Protein AF-A0AA51CCR1-F1 (afdb_monomer_lite)

Structure (mmCIF, N/CA/C/O backbone):
data_AF-A0AA51CCR1-F1
#
_entry.id   AF-A0AA51CCR1-F1
#
loop_
_atom_site.group_PDB
_atom_site.id
_atom_site.type_symbol
_atom_site.label_atom_id
_atom_site.label_alt_id
_atom_site.label_comp_id
_atom_site.label_asym_id
_atom_site.label_entity_id
_atom_site.label_seq_id
_atom_site.pdbx_PDB_ins_code
_atom_site.Cartn_x
_atom_site.Cartn_y
_atom_site.Cartn_z
_atom_site.occupancy
_atom_site.B_iso_or_equiv
_atom_site.auth_seq_id
_atom_site.auth_comp_id
_atom_site.auth_asym_id
_atom_site.auth_atom_id
_atom_site.pdbx_PDB_model_num
ATOM 1 N N . MET A 1 1 ? -11.559 9.169 5.579 1.00 93.38 1 MET A N 1
ATOM 2 C CA . MET A 1 1 ? -12.569 8.093 5.405 1.00 93.38 1 MET A CA 1
ATOM 3 C C . MET A 1 1 ? -11.972 6.712 5.719 1.00 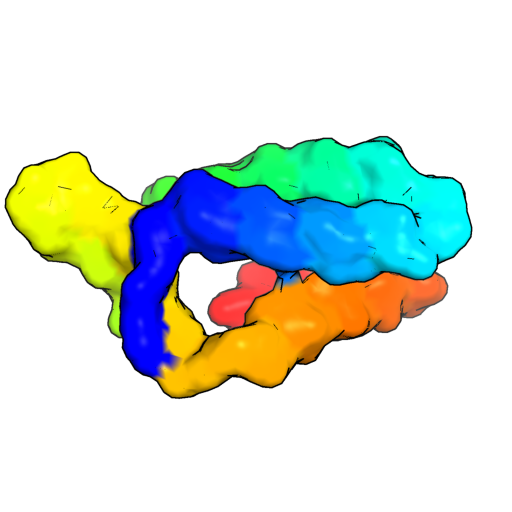93.38 1 MET A C 1
ATOM 5 O O . MET A 1 1 ? -10.902 6.649 6.312 1.00 93.38 1 MET A O 1
ATOM 9 N N . LYS A 1 2 ? -12.674 5.604 5.439 1.00 95.25 2 LYS A N 1
ATOM 10 C CA . LYS A 1 2 ? -12.119 4.242 5.546 1.00 95.25 2 LYS A CA 1
ATOM 11 C C . LYS A 1 2 ? -12.635 3.380 4.401 1.00 95.25 2 LYS A C 1
ATOM 13 O O . LYS A 1 2 ? -13.813 3.488 4.065 1.00 95.25 2 LYS A O 1
ATOM 18 N N . LEU A 1 3 ? -11.771 2.533 3.866 1.00 97.44 3 LEU A N 1
ATOM 19 C CA . LEU A 1 3 ? -12.093 1.552 2.835 1.00 97.44 3 LEU A CA 1
ATOM 20 C C . LEU A 1 3 ? -11.873 0.152 3.392 1.00 97.44 3 LEU A C 1
ATOM 22 O O . LEU A 1 3 ? -11.045 -0.041 4.286 1.00 97.44 3 LEU A O 1
ATOM 26 N N . THR A 1 4 ? -12.612 -0.837 2.898 1.00 97.50 4 THR A N 1
ATOM 27 C CA . THR A 1 4 ? -12.192 -2.227 3.103 1.00 97.50 4 THR A CA 1
ATOM 28 C C . THR A 1 4 ? -10.837 -2.456 2.435 1.00 97.50 4 THR A C 1
ATOM 30 O O . THR A 1 4 ? -10.450 -1.730 1.520 1.00 97.50 4 THR A O 1
ATOM 33 N N . ILE A 1 5 ? -10.103 -3.470 2.896 1.00 97.75 5 ILE A N 1
ATOM 34 C CA . ILE A 1 5 ? -8.804 -3.809 2.298 1.00 97.75 5 ILE A CA 1
ATOM 35 C C . ILE A 1 5 ? -8.943 -4.103 0.801 1.00 97.75 5 ILE A C 1
ATOM 37 O O . ILE A 1 5 ? -8.116 -3.640 0.028 1.00 97.75 5 ILE A O 1
ATOM 41 N N . ASP A 1 6 ? -10.002 -4.803 0.387 1.00 97.94 6 ASP A N 1
ATOM 42 C CA . ASP A 1 6 ? -10.226 -5.103 -1.029 1.00 97.94 6 ASP A CA 1
ATOM 43 C C . ASP A 1 6 ? -10.595 -3.848 -1.841 1.00 97.94 6 ASP A C 1
ATOM 45 O O . ASP A 1 6 ? -10.075 -3.681 -2.935 1.00 97.94 6 ASP A O 1
ATOM 49 N N . GLU A 1 7 ? -11.411 -2.928 -1.307 1.00 98.00 7 GLU A N 1
ATOM 50 C CA . GLU A 1 7 ? -11.706 -1.650 -1.986 1.00 98.00 7 GLU A CA 1
ATOM 51 C C . GLU A 1 7 ? -10.448 -0.797 -2.181 1.00 98.00 7 GLU A C 1
ATOM 53 O O . GLU A 1 7 ? -10.233 -0.261 -3.262 1.00 98.00 7 GLU A O 1
ATOM 58 N N . LEU A 1 8 ? -9.602 -0.680 -1.152 1.00 98.19 8 LEU A N 1
ATOM 59 C CA . LEU A 1 8 ? -8.348 0.062 -1.277 1.00 98.19 8 LEU A CA 1
ATOM 60 C C . LEU A 1 8 ? -7.416 -0.594 -2.301 1.00 98.19 8 LEU A C 1
ATOM 62 O O . LEU A 1 8 ? -6.792 0.109 -3.089 1.00 98.19 8 LEU A O 1
ATOM 66 N N . ILE A 1 9 ? -7.332 -1.927 -2.291 1.00 98.50 9 ILE A N 1
ATOM 67 C CA . ILE A 1 9 ? -6.512 -2.675 -3.243 1.00 98.50 9 ILE A CA 1
ATOM 68 C C . ILE A 1 9 ? -6.952 -2.393 -4.673 1.00 98.50 9 ILE A C 1
ATOM 70 O O . ILE A 1 9 ? -6.111 -2.038 -5.488 1.00 98.50 9 ILE A O 1
ATOM 74 N N . GLU A 1 10 ? -8.242 -2.529 -4.978 1.00 98.38 10 GLU A N 1
ATOM 75 C CA . GLU A 1 10 ? -8.735 -2.301 -6.338 1.00 98.38 10 GLU A CA 1
ATOM 76 C C . GLU A 1 10 ? -8.503 -0.852 -6.780 1.00 98.38 10 GLU A C 1
ATOM 78 O O . GLU A 1 10 ? -7.973 -0.640 -7.865 1.00 98.38 10 GLU A O 1
ATOM 83 N N . ASN A 1 11 ? -8.758 0.129 -5.909 1.00 98.19 11 ASN A N 1
ATOM 84 C CA . ASN A 1 11 ? -8.506 1.534 -6.228 1.00 98.19 11 ASN A CA 1
ATOM 85 C C . ASN A 1 11 ? -7.019 1.807 -6.523 1.00 98.19 11 ASN A C 1
ATOM 87 O O . ASN A 1 11 ? -6.698 2.450 -7.514 1.00 98.19 11 ASN A O 1
ATOM 91 N N . VAL A 1 12 ? -6.091 1.296 -5.704 1.00 98.38 12 VAL A N 1
ATOM 92 C CA . VAL A 1 12 ? -4.649 1.481 -5.956 1.00 98.38 12 VAL A CA 1
ATOM 93 C C . VAL A 1 12 ? -4.208 0.740 -7.220 1.00 98.38 12 VAL A C 1
ATOM 95 O O . VAL A 1 12 ? -3.359 1.236 -7.957 1.00 98.38 12 VAL A O 1
ATOM 98 N N . LYS A 1 13 ? -4.773 -0.439 -7.500 1.00 98.38 13 LYS A N 1
ATOM 99 C CA . LYS A 1 13 ? -4.478 -1.186 -8.729 1.00 98.38 13 LYS A CA 1
ATOM 100 C C . LYS A 1 13 ? -4.934 -0.426 -9.968 1.00 98.38 13 LYS A C 1
ATOM 102 O O . LYS A 1 13 ? -4.173 -0.387 -10.928 1.00 98.38 13 LYS A O 1
ATOM 107 N N . ASP A 1 14 ? -6.118 0.180 -9.943 1.00 97.88 14 ASP A N 1
ATOM 108 C CA . ASP A 1 14 ? -6.615 1.006 -11.047 1.00 97.88 14 ASP A CA 1
ATOM 109 C C . ASP A 1 14 ? -5.659 2.176 -11.336 1.00 97.88 14 ASP A C 1
ATOM 111 O O . ASP A 1 14 ? -5.332 2.428 -12.498 1.00 97.88 14 ASP A O 1
ATOM 115 N N . GLU A 1 15 ? -5.112 2.813 -10.295 1.00 98.00 15 GLU A N 1
ATOM 116 C CA . GLU A 1 15 ? -4.102 3.867 -10.452 1.00 98.00 15 GLU A CA 1
ATOM 117 C C . GLU A 1 15 ? -2.755 3.335 -10.965 1.00 98.00 15 GLU A C 1
ATOM 119 O O . GLU A 1 15 ? -2.178 3.891 -11.899 1.00 98.00 15 GLU A O 1
ATOM 124 N N . LEU A 1 16 ? -2.250 2.223 -10.419 1.00 97.94 16 LEU A N 1
ATOM 125 C CA . LEU A 1 16 ? -0.989 1.619 -10.873 1.00 97.94 16 LEU A CA 1
ATOM 126 C C . LEU A 1 16 ? -1.066 1.147 -12.333 1.00 97.94 16 LEU A C 1
ATOM 128 O O . LEU A 1 16 ? -0.088 1.263 -13.070 1.00 97.94 16 LEU A O 1
ATOM 132 N N . LEU A 1 17 ? -2.223 0.651 -12.773 1.00 97.25 17 LEU A N 1
ATOM 133 C CA . LEU A 1 17 ? -2.457 0.219 -14.153 1.00 97.25 17 LEU A CA 1
ATOM 134 C C . LEU A 1 17 ? -2.584 1.385 -15.146 1.00 97.25 17 LEU A C 1
ATOM 136 O O . LEU A 1 17 ? -2.576 1.144 -16.354 1.00 97.25 17 LEU A O 1
ATOM 140 N N . CYS A 1 18 ? -2.659 2.635 -14.675 1.00 95.75 18 CYS A N 1
ATOM 141 C CA . CYS A 1 18 ? -2.559 3.811 -15.541 1.00 95.75 18 CYS A CA 1
ATOM 142 C C . CYS A 1 18 ? -1.121 4.082 -16.023 1.00 95.75 18 CYS A C 1
ATOM 144 O O . CYS A 1 18 ? -0.934 4.835 -16.981 1.00 95.75 18 CYS A O 1
ATOM 146 N N . TYR A 1 19 ? -0.112 3.473 -15.394 1.00 93.62 19 TYR A N 1
ATOM 147 C CA . TYR A 1 19 ? 1.291 3.563 -15.802 1.00 93.62 19 TYR A CA 1
ATOM 148 C C . TYR A 1 19 ? 1.666 2.436 -16.785 1.00 93.62 19 TYR A C 1
ATOM 150 O O . TYR A 1 19 ? 1.117 1.333 -16.747 1.00 93.62 19 TYR A O 1
ATOM 158 N N . GLU A 1 20 ? 2.627 2.701 -17.675 1.00 91.69 20 GLU A N 1
ATOM 159 C CA . GLU A 1 20 ? 3.085 1.718 -18.668 1.00 91.69 20 GLU A CA 1
ATOM 160 C C . GLU A 1 20 ? 3.798 0.519 -18.006 1.00 91.69 20 GLU A C 1
ATOM 162 O O . GLU A 1 20 ? 4.554 0.678 -17.051 1.00 91.69 20 GLU A O 1
ATOM 167 N N . ASP A 1 21 ? 3.563 -0.691 -18.529 1.00 92.62 21 ASP A N 1
ATOM 168 C CA . ASP A 1 21 ? 4.208 -1.950 -18.109 1.00 92.62 21 ASP A CA 1
ATOM 169 C C . ASP A 1 21 ? 4.041 -2.345 -16.620 1.00 92.62 21 ASP A C 1
ATOM 171 O O . ASP A 1 21 ? 4.824 -3.125 -16.069 1.00 92.62 21 ASP A O 1
ATOM 175 N N . MET A 1 22 ? 2.970 -1.883 -15.965 1.00 94.75 22 MET A N 1
ATOM 176 C CA . MET A 1 22 ? 2.776 -2.055 -14.519 1.00 94.75 22 MET A CA 1
ATOM 177 C C . MET A 1 22 ? 1.980 -3.284 -14.063 1.00 94.75 22 MET A C 1
ATOM 179 O O . MET A 1 22 ? 1.812 -3.482 -12.860 1.00 94.75 22 MET A O 1
ATOM 183 N N . GLU A 1 23 ? 1.530 -4.171 -14.953 1.00 95.88 23 GLU A N 1
ATOM 184 C CA . GLU A 1 23 ? 0.687 -5.323 -14.573 1.00 95.88 23 GLU A CA 1
ATOM 185 C C . GLU A 1 23 ? 1.337 -6.239 -13.516 1.00 95.88 23 GLU A C 1
ATOM 187 O O . GLU A 1 23 ? 0.703 -6.626 -12.531 1.00 95.88 23 GLU A O 1
ATOM 192 N N . GLN A 1 24 ? 2.619 -6.580 -13.694 1.00 96.69 24 GLN A N 1
ATOM 193 C CA . GLN A 1 24 ? 3.334 -7.460 -12.761 1.00 96.69 24 GLN A CA 1
ATOM 194 C C . GLN A 1 24 ? 3.622 -6.765 -11.429 1.00 96.69 24 GLN A C 1
ATOM 196 O O . GLN A 1 24 ? 3.484 -7.371 -10.366 1.00 96.69 24 GLN A O 1
ATOM 201 N N . ALA A 1 25 ? 4.007 -5.490 -11.479 1.00 96.50 25 ALA A N 1
ATOM 202 C CA . ALA A 1 25 ? 4.264 -4.686 -10.292 1.00 96.50 25 ALA A CA 1
ATOM 203 C C . ALA A 1 25 ? 2.979 -4.441 -9.486 1.00 96.50 25 ALA A C 1
ATOM 205 O O . ALA A 1 25 ? 3.004 -4.521 -8.263 1.00 96.50 25 ALA A O 1
ATOM 206 N N . THR A 1 26 ? 1.844 -4.270 -10.160 1.00 98.12 26 THR A N 1
ATOM 207 C CA . THR A 1 26 ? 0.516 -4.155 -9.546 1.00 98.12 26 THR A CA 1
ATOM 208 C C . THR A 1 26 ? 0.140 -5.426 -8.779 1.00 98.12 26 THR A C 1
ATOM 210 O O . THR A 1 26 ? -0.247 -5.368 -7.612 1.00 98.12 26 THR A O 1
ATOM 213 N N . GLN A 1 27 ? 0.326 -6.605 -9.387 1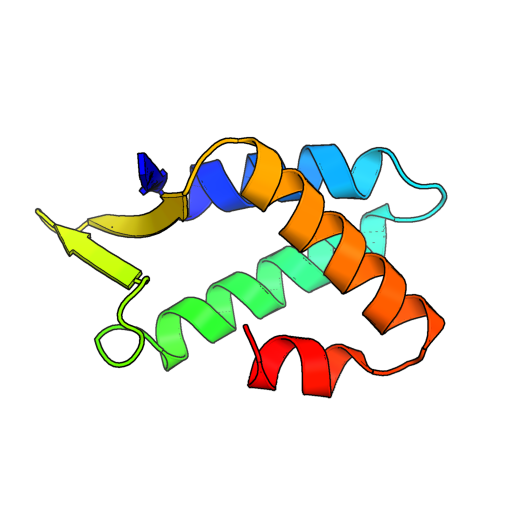.00 97.94 27 GLN A N 1
ATOM 214 C CA . GLN A 1 27 ? 0.101 -7.886 -8.699 1.00 97.94 27 GLN A CA 1
ATOM 215 C C . GLN A 1 27 ? 1.056 -8.081 -7.518 1.00 97.94 27 GLN A C 1
ATOM 217 O O . GLN A 1 27 ? 0.678 -8.630 -6.481 1.00 97.94 27 GLN A O 1
ATOM 222 N N . ARG A 1 28 ? 2.312 -7.652 -7.667 1.00 98.12 28 ARG A N 1
ATOM 223 C CA . ARG A 1 28 ? 3.294 -7.695 -6.585 1.00 98.12 28 ARG A CA 1
ATOM 224 C C . ARG A 1 28 ? 2.857 -6.812 -5.417 1.00 98.12 28 ARG A C 1
ATOM 226 O O . ARG A 1 28 ? 2.842 -7.303 -4.291 1.00 98.12 28 ARG A O 1
ATOM 233 N N . TRP A 1 29 ? 2.461 -5.571 -5.692 1.00 98.62 29 TRP A N 1
ATOM 234 C CA . TRP A 1 29 ? 1.987 -4.630 -4.684 1.00 98.62 29 TRP A CA 1
ATOM 235 C C . TRP A 1 29 ? 0.799 -5.189 -3.907 1.00 98.62 29 TRP A C 1
ATOM 237 O O . TRP A 1 29 ? 0.832 -5.180 -2.683 1.00 98.62 29 TRP A O 1
ATOM 247 N N . GLU A 1 30 ? -0.203 -5.760 -4.586 1.00 98.62 30 GLU A N 1
ATOM 248 C CA . GLU A 1 30 ? -1.364 -6.360 -3.914 1.00 98.62 30 GLU A CA 1
ATOM 249 C C . GLU A 1 30 ? -0.937 -7.433 -2.894 1.00 98.62 30 GLU A C 1
ATOM 251 O O . GLU A 1 30 ? -1.388 -7.436 -1.745 1.00 98.62 30 GLU A O 1
ATOM 256 N N . ASN A 1 31 ? -0.049 -8.344 -3.297 1.00 98.38 31 ASN A N 1
ATOM 257 C CA . ASN A 1 31 ? 0.418 -9.427 -2.430 1.00 98.38 31 ASN A CA 1
ATOM 258 C C . ASN A 1 31 ? 1.248 -8.909 -1.245 1.00 98.38 31 ASN A C 1
ATOM 260 O O . ASN A 1 31 ? 1.094 -9.386 -0.113 1.00 98.38 31 ASN A O 1
ATOM 264 N N . GLU A 1 32 ? 2.126 -7.938 -1.501 1.00 98.31 32 GLU A N 1
ATOM 265 C CA . GLU A 1 32 ? 2.939 -7.288 -0.474 1.00 98.31 32 GLU A CA 1
ATOM 266 C C . GLU A 1 32 ? 2.050 -6.508 0.509 1.00 98.31 32 GLU A C 1
ATOM 268 O O . GLU A 1 32 ? 2.187 -6.692 1.718 1.00 98.31 32 GLU A O 1
ATOM 273 N N . PHE A 1 33 ? 1.063 -5.752 0.020 1.00 98.56 33 PHE A N 1
ATOM 274 C CA . PHE A 1 33 ? 0.117 -4.998 0.841 1.00 98.56 33 PHE A CA 1
ATOM 275 C C . PHE A 1 33 ? -0.721 -5.911 1.737 1.00 98.56 33 PHE A C 1
ATOM 277 O O . PHE A 1 33 ? -0.819 -5.679 2.941 1.00 98.56 33 PHE A O 1
ATOM 284 N N . ARG A 1 34 ? -1.288 -6.997 1.191 1.00 98.25 34 ARG A N 1
ATOM 285 C CA . ARG A 1 34 ? -2.049 -7.978 1.988 1.00 98.25 34 ARG A CA 1
ATOM 286 C C . ARG A 1 34 ? -1.197 -8.575 3.110 1.00 98.25 34 ARG A C 1
ATOM 288 O O . ARG A 1 34 ? -1.678 -8.717 4.235 1.00 98.25 34 ARG A O 1
ATOM 295 N N . SER A 1 35 ? 0.063 -8.892 2.816 1.00 98.00 35 SER A N 1
ATOM 296 C CA . SER A 1 35 ? 1.008 -9.411 3.811 1.00 98.00 35 SER A CA 1
ATOM 297 C C . SER A 1 35 ? 1.315 -8.358 4.878 1.00 98.00 35 SER A C 1
ATOM 299 O O . SER A 1 35 ? 1.203 -8.637 6.072 1.00 98.00 35 SER A O 1
ATOM 301 N N . TRP A 1 36 ? 1.605 -7.127 4.452 1.00 98.25 36 TRP A N 1
ATOM 302 C CA . TRP A 1 36 ? 1.880 -5.998 5.335 1.00 98.25 36 TRP A CA 1
ATOM 303 C C . TRP A 1 36 ? 0.695 -5.699 6.266 1.00 98.25 36 TRP A C 1
ATOM 305 O O . TRP A 1 36 ? 0.895 -5.494 7.464 1.00 98.25 36 TRP A O 1
ATOM 315 N N . VAL A 1 37 ? -0.545 -5.750 5.764 1.00 97.31 37 VAL A N 1
ATOM 316 C CA . VAL A 1 37 ? -1.760 -5.547 6.570 1.00 97.31 37 VAL A CA 1
ATOM 317 C C . VAL A 1 37 ? -1.872 -6.599 7.669 1.00 97.31 37 VAL A C 1
ATOM 319 O O . VAL A 1 37 ? -2.131 -6.248 8.819 1.00 97.31 37 VAL A O 1
ATOM 322 N N . GLU A 1 38 ? -1.667 -7.880 7.359 1.00 96.31 38 GLU A N 1
ATOM 323 C CA . GLU A 1 38 ? -1.764 -8.942 8.366 1.00 96.31 38 GLU A CA 1
ATOM 324 C C . GLU A 1 38 ? -0.630 -8.867 9.402 1.00 96.31 38 GLU A C 1
ATOM 326 O O . GLU A 1 38 ? -0.877 -9.059 10.595 1.00 96.31 38 GLU A O 1
ATOM 331 N N . GLU A 1 39 ? 0.587 -8.494 8.998 1.00 96.75 39 GLU A N 1
ATOM 332 C CA . GLU A 1 39 ? 1.715 -8.285 9.917 1.00 96.75 39 GLU A CA 1
ATOM 333 C C . GLU A 1 39 ? 1.521 -7.080 10.852 1.00 96.75 39 GLU A C 1
ATOM 335 O O . GLU A 1 39 ? 1.976 -7.103 12.007 1.00 96.75 39 GLU A O 1
ATOM 340 N N . ASN A 1 40 ? 0.831 -6.041 10.375 1.00 96.38 40 ASN A N 1
ATOM 341 C CA . ASN A 1 40 ? 0.612 -4.782 11.089 1.00 96.38 40 ASN A CA 1
ATOM 342 C C . ASN A 1 40 ? -0.769 -4.661 11.741 1.00 96.38 40 ASN A C 1
ATOM 344 O O . ASN A 1 40 ? -1.056 -3.676 12.430 1.00 96.38 40 ASN A O 1
ATOM 348 N N . LYS A 1 41 ? -1.618 -5.677 11.597 1.00 94.12 41 LYS A N 1
ATOM 349 C CA . LYS A 1 41 ? -2.950 -5.738 12.197 1.00 94.12 41 LYS A CA 1
ATOM 350 C C . LYS A 1 41 ? -2.881 -5.575 13.715 1.00 94.12 41 LYS A C 1
ATOM 352 O O . LYS A 1 41 ? -2.195 -6.321 14.412 1.00 94.12 41 LYS A O 1
ATOM 357 N N . GLY A 1 42 ? -3.589 -4.574 14.238 1.00 91.38 42 GLY A N 1
ATOM 358 C CA . GLY A 1 42 ? -3.571 -4.229 15.665 1.00 91.38 42 GLY A CA 1
ATOM 359 C C . GLY A 1 42 ? -2.304 -3.506 16.146 1.00 91.38 42 GLY A C 1
ATOM 360 O O . GLY A 1 42 ? -2.206 -3.214 17.336 1.00 91.38 42 GLY A O 1
ATOM 361 N N . LYS A 1 43 ? -1.352 -3.204 15.251 1.00 94.69 43 LYS A N 1
ATOM 362 C CA . LYS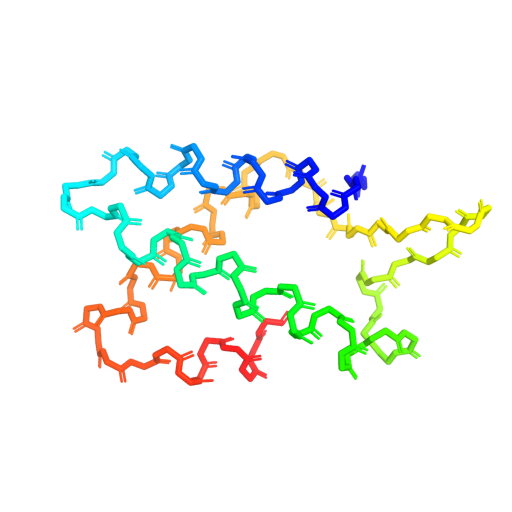 A 1 43 ? -0.138 -2.417 15.531 1.00 94.69 43 LYS A CA 1
ATOM 363 C C . LYS A 1 43 ? -0.182 -1.058 14.840 1.00 94.69 43 LYS A C 1
ATOM 365 O O . LYS A 1 43 ? 0.123 -0.04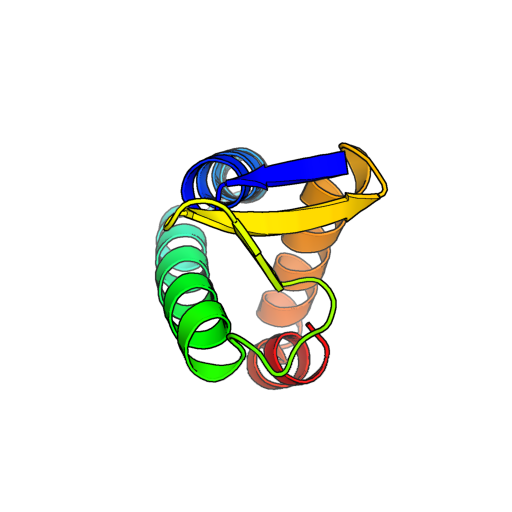7 15.467 1.00 94.69 43 LYS A O 1
ATOM 370 N N . ASN A 1 44 ? -0.568 -1.037 13.566 1.00 95.50 44 ASN A N 1
ATOM 371 C CA . ASN A 1 44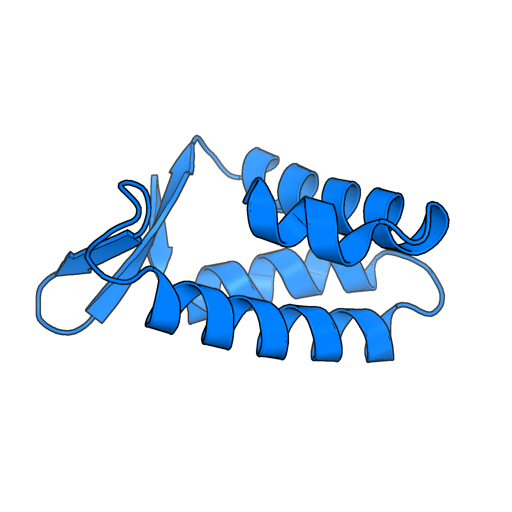 ? -0.707 0.191 12.799 1.00 95.50 44 ASN A CA 1
ATOM 372 C C . ASN A 1 44 ? -2.069 0.850 13.097 1.00 95.50 44 ASN A C 1
ATOM 374 O O . ASN A 1 44 ? -3.107 0.188 13.123 1.00 95.50 44 ASN A O 1
ATOM 378 N N . LYS A 1 45 ? -2.046 2.163 13.358 1.00 95.19 45 LYS A N 1
ATOM 379 C CA . LYS A 1 45 ? -3.208 2.990 13.736 1.00 95.19 45 LYS A CA 1
ATOM 380 C C . LYS A 1 45 ? -4.233 3.158 12.601 1.00 95.19 45 LYS A C 1
ATOM 382 O O . LYS A 1 45 ? -5.396 3.496 12.872 1.00 95.19 45 LYS A O 1
ATOM 387 N N . ASP A 1 46 ? -3.790 2.964 11.363 1.00 96.50 46 ASP A N 1
ATOM 388 C CA . ASP A 1 46 ? -4.572 3.169 10.148 1.00 96.50 46 ASP A CA 1
ATOM 389 C C . ASP A 1 46 ? -5.311 1.889 9.738 1.00 96.50 46 ASP A C 1
ATOM 391 O O . ASP A 1 46 ? -6.327 1.955 9.052 1.00 96.50 46 ASP A O 1
ATOM 395 N N . ILE A 1 47 ? -4.927 0.735 10.296 1.00 97.31 47 ILE A N 1
ATOM 396 C CA . ILE A 1 47 ? -5.689 -0.512 10.188 1.00 97.31 47 ILE A CA 1
ATOM 397 C C . ILE A 1 47 ? -6.746 -0.569 11.295 1.00 97.31 47 ILE A C 1
ATOM 399 O O . ILE A 1 47 ? -6.442 -0.530 12.489 1.00 97.31 47 ILE A O 1
ATOM 403 N N . VAL A 1 48 ? -8.009 -0.730 10.906 1.00 96.75 48 VAL A N 1
ATOM 404 C CA . VAL A 1 48 ? -9.147 -0.844 11.826 1.00 96.75 48 VAL A CA 1
ATOM 405 C C . VAL A 1 48 ? -9.860 -2.168 11.613 1.00 96.75 48 VAL A C 1
ATOM 407 O O . VAL A 1 48 ? -10.167 -2.539 10.486 1.00 96.75 48 VAL A O 1
ATOM 410 N N . VAL A 1 49 ? -10.175 -2.870 12.701 1.00 95.25 49 VAL A N 1
ATOM 411 C CA . VAL A 1 49 ? -11.004 -4.079 12.655 1.00 95.25 49 VAL A CA 1
ATOM 412 C C . VAL A 1 49 ? -12.340 -3.790 13.329 1.00 95.25 49 VAL A C 1
ATOM 414 O O . VAL A 1 49 ? -12.397 -3.555 14.534 1.00 95.25 49 VAL A O 1
ATOM 417 N N . GLU A 1 50 ? -13.424 -3.830 12.559 1.00 93.56 50 GLU A N 1
ATOM 418 C CA . GLU A 1 50 ? -14.786 -3.570 13.031 1.00 93.56 50 GLU A CA 1
ATOM 419 C C . GLU A 1 50 ? -15.730 -4.649 12.508 1.00 93.56 50 GLU A C 1
ATOM 421 O O . GLU A 1 50 ? -15.724 -4.984 11.325 1.00 93.56 50 GLU A O 1
ATOM 426 N N . HIS A 1 51 ? -16.550 -5.215 13.398 1.00 90.81 51 HIS A N 1
ATOM 427 C CA . HIS A 1 51 ? -17.533 -6.253 13.055 1.00 90.81 51 HIS A CA 1
ATOM 428 C C . HIS A 1 51 ? -16.950 -7.439 12.254 1.00 90.81 51 HIS A C 1
ATOM 430 O O . HIS A 1 51 ? -17.620 -8.011 11.398 1.00 90.81 51 HIS A O 1
ATOM 436 N N . GLY A 1 52 ? -15.693 -7.809 12.528 1.00 90.31 52 GLY A N 1
ATOM 437 C CA . GLY A 1 52 ? -15.002 -8.913 11.851 1.00 90.31 52 GLY A CA 1
ATOM 438 C C . GLY A 1 52 ? -14.463 -8.584 10.455 1.00 90.31 52 GLY A C 1
ATOM 439 O O . GLY A 1 52 ? -13.979 -9.487 9.781 1.00 90.31 52 GLY A O 1
ATOM 440 N N . ARG A 1 53 ? -14.520 -7.319 10.021 1.00 94.12 53 ARG A N 1
ATOM 441 C CA . ARG A 1 53 ? -13.919 -6.839 8.769 1.00 94.12 53 ARG A CA 1
ATOM 442 C C . ARG A 1 53 ? -12.734 -5.927 9.057 1.00 94.12 53 ARG A C 1
ATOM 444 O O . ARG A 1 53 ? -12.757 -5.177 10.033 1.00 94.12 53 ARG A O 1
ATOM 451 N N . THR A 1 54 ? -11.722 -5.995 8.199 1.00 96.38 54 THR A N 1
ATOM 452 C CA . THR A 1 54 ? -10.552 -5.114 8.243 1.00 96.38 54 THR A CA 1
ATOM 453 C C . THR A 1 54 ? -10.754 -3.955 7.271 1.00 96.38 54 THR A C 1
ATOM 455 O O . THR A 1 54 ? -11.164 -4.159 6.127 1.00 96.38 54 THR A O 1
ATOM 458 N N . PHE A 1 55 ? -10.445 -2.754 7.735 1.00 97.88 55 PHE A N 1
ATOM 459 C CA . PHE A 1 55 ? -10.487 -1.513 6.982 1.00 97.88 55 PHE A CA 1
ATOM 460 C C . PHE A 1 55 ? -9.136 -0.811 7.074 1.00 97.88 55 PHE A C 1
ATOM 462 O O . PHE A 1 55 ? -8.430 -0.957 8.075 1.00 97.88 55 PHE A O 1
ATOM 469 N N . PHE A 1 56 ? -8.824 -0.009 6.066 1.00 98.00 56 PHE A N 1
ATOM 470 C CA . PHE A 1 56 ? -7.711 0.928 6.080 1.00 98.00 56 PHE A CA 1
ATOM 471 C C . PHE A 1 56 ? -8.257 2.358 6.094 1.00 98.00 56 PHE A C 1
ATOM 473 O O . PHE A 1 56 ? -9.212 2.681 5.377 1.00 98.00 56 PHE A O 1
ATOM 480 N N . LYS A 1 57 ? -7.708 3.204 6.965 1.00 97.75 57 LYS A N 1
ATOM 481 C CA . LYS A 1 57 ? -8.021 4.631 7.001 1.00 97.75 57 LYS A CA 1
ATOM 482 C C . LYS A 1 57 ? -7.229 5.328 5.911 1.00 97.75 57 LYS A C 1
ATOM 484 O O . LYS A 1 57 ? -6.020 5.191 5.872 1.00 97.75 57 LYS A O 1
ATOM 489 N N . ILE A 1 58 ? -7.935 6.113 5.115 1.00 96.50 58 ILE A N 1
ATOM 490 C CA . ILE A 1 58 ? -7.343 7.085 4.197 1.00 96.50 58 ILE A CA 1
ATOM 491 C C . ILE A 1 58 ? -7.960 8.442 4.501 1.00 96.50 58 ILE A C 1
ATOM 493 O O . ILE A 1 58 ? -9.095 8.517 4.986 1.00 96.50 58 ILE A O 1
ATOM 497 N N . SER A 1 59 ? -7.241 9.514 4.249 1.00 94.81 59 SER A N 1
ATOM 498 C CA . SER A 1 59 ? -7.677 10.889 4.460 1.00 94.81 59 SER A CA 1
ATOM 499 C C . SER A 1 59 ? -8.835 11.200 3.512 1.00 94.81 59 SER A C 1
ATOM 501 O O . SER A 1 59 ? -9.951 11.479 3.974 1.00 94.81 59 SER A O 1
ATOM 503 N N . ASP A 1 60 ? -8.605 10.978 2.222 1.00 94.31 60 ASP A N 1
ATOM 504 C CA . ASP A 1 60 ? -9.509 11.202 1.095 1.00 94.31 60 ASP A CA 1
ATOM 505 C C . ASP A 1 60 ? -9.115 10.297 -0.094 1.00 94.31 60 ASP A C 1
ATOM 507 O O . ASP A 1 60 ? -8.341 9.355 0.071 1.00 94.31 60 ASP A O 1
ATOM 511 N N . GLU A 1 61 ? -9.703 10.537 -1.268 1.00 91.88 61 GLU A N 1
ATOM 512 C CA . GLU A 1 61 ? -9.414 9.781 -2.493 1.00 91.88 61 GLU A CA 1
ATOM 513 C C . GLU A 1 61 ? -8.023 10.094 -3.073 1.00 91.88 61 GLU A C 1
ATOM 515 O O . GLU A 1 61 ? -7.462 9.222 -3.731 1.00 91.88 61 GLU A O 1
ATOM 520 N N . GLU A 1 62 ? -7.434 11.271 -2.805 1.00 96.06 62 GLU A N 1
ATOM 521 C CA . GLU A 1 62 ? -6.095 11.637 -3.301 1.00 96.06 62 GLU A CA 1
ATOM 522 C C . GLU A 1 62 ? -5.013 10.723 -2.709 1.00 96.06 62 GLU A C 1
ATOM 524 O O . GLU A 1 62 ? -4.068 10.353 -3.404 1.00 96.06 62 GLU A O 1
ATOM 529 N N . GLU A 1 63 ? -5.197 10.257 -1.471 1.00 97.44 63 GLU A N 1
ATOM 530 C CA . GLU A 1 63 ? -4.263 9.333 -0.813 1.00 97.44 63 GLU A CA 1
ATOM 531 C C . GLU A 1 63 ? -4.080 8.011 -1.590 1.00 97.44 63 GLU A C 1
ATOM 533 O O . GLU A 1 63 ? -3.003 7.419 -1.558 1.00 97.44 63 GLU A O 1
ATOM 538 N N . VAL A 1 64 ? -5.086 7.556 -2.352 1.00 97.38 64 VAL A N 1
ATOM 539 C CA . VAL A 1 64 ? -4.952 6.380 -3.238 1.00 97.38 64 VAL A CA 1
ATOM 540 C C . VAL A 1 64 ? -3.917 6.643 -4.335 1.00 97.38 64 VAL A C 1
ATOM 542 O O . VAL A 1 64 ? -3.039 5.807 -4.571 1.00 97.38 64 VAL A O 1
ATOM 545 N N . PHE A 1 65 ? -3.993 7.812 -4.976 1.00 96.69 65 PHE A N 1
ATOM 546 C CA . PHE A 1 65 ? -3.045 8.224 -6.010 1.00 96.69 65 PHE A CA 1
ATOM 547 C C . PHE A 1 65 ? -1.640 8.386 -5.424 1.00 96.69 65 PHE A C 1
ATOM 549 O O . PHE A 1 65 ? -0.664 7.958 -6.036 1.00 96.69 65 PHE A O 1
ATOM 556 N N . GLU A 1 66 ? -1.524 8.956 -4.221 1.00 97.62 66 GLU A N 1
ATOM 557 C CA . GLU A 1 66 ? -0.239 9.105 -3.528 1.00 97.62 66 GLU A CA 1
ATOM 558 C C . GLU A 1 66 ? 0.405 7.749 -3.210 1.00 97.62 66 GLU A C 1
ATOM 560 O O . GLU A 1 66 ? 1.609 7.574 -3.414 1.00 97.62 66 GLU A O 1
ATOM 565 N N . ILE A 1 67 ? -0.389 6.768 -2.767 1.00 98.00 67 ILE A N 1
ATOM 566 C CA . ILE A 1 67 ? 0.070 5.395 -2.515 1.00 98.00 67 ILE A CA 1
ATOM 567 C C . ILE A 1 67 ? 0.627 4.760 -3.795 1.00 98.00 67 ILE A C 1
ATOM 569 O O . ILE A 1 67 ? 1.710 4.163 -3.752 1.00 98.00 67 ILE A O 1
ATOM 573 N N . ALA A 1 68 ? -0.094 4.891 -4.914 1.00 97.88 68 ALA A N 1
ATOM 574 C CA . ALA A 1 68 ? 0.323 4.359 -6.209 1.00 97.88 68 ALA A CA 1
ATOM 575 C C . ALA A 1 68 ? 1.595 5.054 -6.720 1.00 97.88 68 ALA A C 1
ATOM 577 O O . ALA A 1 68 ? 2.581 4.384 -7.032 1.00 97.88 68 ALA A O 1
ATOM 578 N N . ASN A 1 69 ? 1.618 6.391 -6.722 1.00 97.50 69 ASN A N 1
ATOM 579 C CA . ASN A 1 69 ? 2.766 7.170 -7.182 1.00 97.50 69 ASN A CA 1
ATOM 580 C C . ASN A 1 69 ? 4.011 6.910 -6.322 1.00 97.50 69 ASN A C 1
ATOM 582 O O . ASN A 1 69 ? 5.095 6.690 -6.849 1.00 97.50 69 ASN A O 1
ATOM 586 N N . SER A 1 70 ? 3.865 6.843 -4.996 1.00 97.88 70 SER A N 1
ATOM 587 C CA . SER A 1 70 ? 4.993 6.530 -4.116 1.00 97.88 70 SER A CA 1
ATOM 588 C C . SER A 1 70 ? 5.543 5.120 -4.343 1.00 97.88 70 SER A C 1
ATOM 590 O O . SER A 1 70 ? 6.738 4.902 -4.131 1.00 97.88 70 SER A O 1
ATOM 592 N N . TYR A 1 71 ? 4.707 4.155 -4.738 1.00 98.12 71 TYR A N 1
ATOM 593 C CA . TYR A 1 71 ? 5.188 2.821 -5.089 1.00 98.12 71 TYR A CA 1
ATOM 594 C C . TYR A 1 71 ? 5.930 2.820 -6.430 1.00 98.12 71 TYR A C 1
ATOM 596 O O . TYR A 1 71 ? 6.963 2.160 -6.540 1.00 98.12 71 TYR A O 1
ATOM 604 N N . MET A 1 72 ? 5.449 3.591 -7.413 1.00 97.00 72 MET A N 1
ATOM 605 C CA . MET A 1 72 ? 6.149 3.817 -8.685 1.00 97.00 72 MET A CA 1
ATOM 606 C C . MET A 1 72 ? 7.549 4.379 -8.458 1.00 97.00 72 MET A C 1
ATOM 608 O O . MET A 1 72 ? 8.525 3.763 -8.889 1.00 97.00 72 MET A O 1
ATOM 612 N N . ASP A 1 73 ? 7.656 5.467 -7.693 1.00 97.12 73 ASP A N 1
ATOM 613 C CA . ASP A 1 73 ? 8.941 6.077 -7.338 1.00 97.12 73 ASP A CA 1
ATOM 614 C C . ASP A 1 73 ? 9.868 5.039 -6.674 1.00 97.12 73 ASP A C 1
ATOM 616 O O . ASP A 1 73 ? 11.046 4.906 -7.011 1.00 97.12 73 ASP A O 1
ATOM 620 N N . ALA A 1 74 ? 9.321 4.216 -5.772 1.00 97.94 74 ALA A N 1
ATOM 621 C CA . ALA A 1 74 ? 10.089 3.183 -5.089 1.00 97.94 74 ALA A CA 1
ATOM 622 C C . ALA A 1 74 ? 10.566 2.051 -6.017 1.00 97.94 74 ALA A C 1
ATOM 624 O O . ALA A 1 74 ? 11.614 1.447 -5.763 1.00 97.94 74 ALA A O 1
ATOM 625 N N . ILE A 1 75 ? 9.827 1.735 -7.082 1.00 96.81 75 ILE A N 1
ATOM 626 C CA . ILE A 1 75 ? 10.275 0.793 -8.114 1.00 96.81 75 ILE A CA 1
ATOM 627 C C . ILE A 1 75 ? 11.426 1.401 -8.912 1.00 96.81 75 ILE A C 1
ATOM 629 O O . ILE A 1 75 ? 12.462 0.746 -9.053 1.00 96.81 75 ILE A O 1
ATOM 633 N N . GLU A 1 76 ? 11.269 2.634 -9.396 1.00 95.75 76 GLU A N 1
ATOM 634 C CA . GLU A 1 76 ? 12.274 3.320 -10.217 1.00 95.75 76 GLU A CA 1
ATOM 635 C C . GLU A 1 76 ? 13.598 3.514 -9.465 1.00 95.75 76 GLU A C 1
ATOM 637 O O . GLU A 1 76 ? 14.681 3.312 -10.019 1.00 95.75 76 GLU A O 1
ATOM 642 N N . GLU A 1 77 ? 13.520 3.825 -8.173 1.00 97.19 77 GLU A N 1
ATOM 643 C CA . GLU A 1 77 ? 14.682 3.987 -7.298 1.00 97.19 77 GLU A CA 1
ATOM 644 C C . GLU A 1 77 ? 15.246 2.660 -6.758 1.00 97.19 77 GLU A C 1
ATOM 646 O O . GLU A 1 77 ? 16.311 2.641 -6.132 1.00 97.19 77 GLU A O 1
ATOM 651 N N . GLY A 1 78 ? 14.540 1.540 -6.945 1.00 97.06 78 GLY A N 1
ATOM 652 C CA . GLY A 1 78 ? 14.885 0.257 -6.325 1.00 97.06 78 GLY A CA 1
ATOM 653 C C . GLY A 1 78 ? 14.768 0.264 -4.791 1.00 97.06 78 GLY A C 1
ATOM 654 O O . GLY A 1 78 ? 15.469 -0.489 -4.110 1.00 97.06 78 GLY A O 1
ATOM 655 N N . SER A 1 79 ? 13.894 1.110 -4.239 1.00 97.62 79 SER A N 1
ATOM 656 C CA . SER A 1 79 ? 13.697 1.373 -2.808 1.00 97.62 79 SER A CA 1
ATOM 657 C C . SER A 1 79 ? 12.382 0.799 -2.243 1.00 97.62 79 SER A C 1
ATOM 659 O O . SER A 1 79 ? 11.964 1.156 -1.141 1.00 97.62 79 SER A O 1
ATOM 661 N N . VAL A 1 80 ? 11.759 -0.165 -2.939 1.00 97.19 80 VAL A N 1
ATOM 662 C CA . VAL A 1 80 ? 10.499 -0.840 -2.533 1.00 97.19 80 VAL A CA 1
ATOM 663 C C . VAL A 1 80 ? 10.508 -1.354 -1.087 1.00 97.19 80 VAL A C 1
ATOM 665 O O . VAL A 1 80 ? 9.484 -1.347 -0.410 1.00 97.19 80 VAL A O 1
ATOM 668 N N . LYS A 1 81 ? 11.656 -1.788 -0.558 1.00 96.75 81 LYS A N 1
ATOM 669 C CA . LYS A 1 81 ? 11.725 -2.218 0.846 1.00 96.75 81 LYS A CA 1
ATOM 670 C C . LYS A 1 81 ? 11.457 -1.049 1.806 1.00 96.75 81 LYS A C 1
ATOM 672 O O . LYS A 1 81 ? 10.706 -1.201 2.762 1.00 96.75 81 LYS A O 1
ATOM 677 N N . GLN A 1 82 ? 12.061 0.106 1.545 1.00 97.31 82 GLN A N 1
ATOM 678 C CA . GLN A 1 82 ? 11.910 1.315 2.351 1.00 97.31 82 GLN A CA 1
ATOM 679 C C . GLN A 1 82 ? 10.506 1.911 2.236 1.00 97.31 82 GLN A C 1
ATOM 681 O O . GLN A 1 82 ? 10.047 2.530 3.192 1.00 97.31 82 GLN A O 1
ATOM 686 N N . TYR A 1 83 ? 9.833 1.712 1.098 1.00 97.88 83 TYR A N 1
ATOM 687 C CA . TYR A 1 83 ? 8.412 2.022 0.945 1.00 97.88 83 TYR A CA 1
ATOM 688 C C . TYR A 1 83 ? 7.585 1.294 2.013 1.00 97.88 83 TYR A C 1
ATOM 690 O O . TYR A 1 83 ? 6.944 1.948 2.827 1.00 97.88 83 TYR A O 1
ATOM 698 N N . TRP A 1 84 ? 7.705 -0.034 2.121 1.00 97.56 84 TRP A N 1
ATOM 699 C CA . TRP A 1 84 ? 6.944 -0.823 3.102 1.00 97.56 84 TRP A CA 1
ATOM 700 C C . TRP A 1 84 ? 7.308 -0.549 4.567 1.00 97.56 84 TRP A C 1
ATOM 702 O O . TRP A 1 84 ? 6.472 -0.718 5.451 1.00 97.56 84 TRP A O 1
ATOM 712 N N . GLU A 1 85 ? 8.546 -0.132 4.842 1.00 95.06 85 GLU A N 1
ATOM 713 C CA . GLU A 1 85 ? 8.974 0.279 6.188 1.00 95.06 85 GLU A CA 1
ATOM 714 C C . GLU A 1 85 ? 8.349 1.615 6.632 1.00 95.06 85 GLU A C 1
ATOM 716 O O . GLU A 1 85 ? 8.296 1.888 7.832 1.00 95.06 85 GLU A O 1
ATOM 721 N N . LYS A 1 86 ? 7.921 2.454 5.678 1.00 93.75 86 LYS A N 1
ATOM 722 C CA . LYS A 1 86 ? 7.343 3.787 5.921 1.00 93.75 86 LYS A CA 1
ATOM 723 C C . LYS A 1 86 ? 5.836 3.869 5.685 1.00 93.75 86 LYS A C 1
ATOM 725 O O . LYS A 1 86 ? 5.246 4.864 6.104 1.00 93.75 86 LYS A O 1
ATOM 730 N N . PHE A 1 87 ? 5.278 2.879 4.997 1.00 92.38 87 PHE A N 1
ATOM 731 C CA . PHE A 1 87 ? 3.844 2.670 4.831 1.00 92.38 87 PHE A CA 1
ATOM 732 C C . PHE A 1 87 ? 3.156 2.560 6.202 1.00 92.38 87 PHE A C 1
ATOM 734 O O . PHE A 1 87 ? 2.028 3.071 6.360 1.00 92.38 87 PHE A O 1
#

Sequence (87 aa):
MKLTIDELIENVKDELLCYEDMEQATQRWENEFRSWVEENKGKNKDIVVEHGRTFFKISDEEEVFEIANSYMDAIEEGSVKQYWEKF

Radius of gyration: 12.61 Å; chains: 1; bounding box: 32×21×34 Å

Foldseek 3Di:
DKDFLVRLLVLLLVLLVVDPPRPVVSVVCNVLSVVLCVVCPVPDPQWDADPNTIMGDDPDSVVSNVLNVVCVVCVVVVNNVVSSVVD

pLDDT: mean 96.5, std 1.98, range [90.31, 98.62]

Secondary structure (DSSP, 8-state):
-E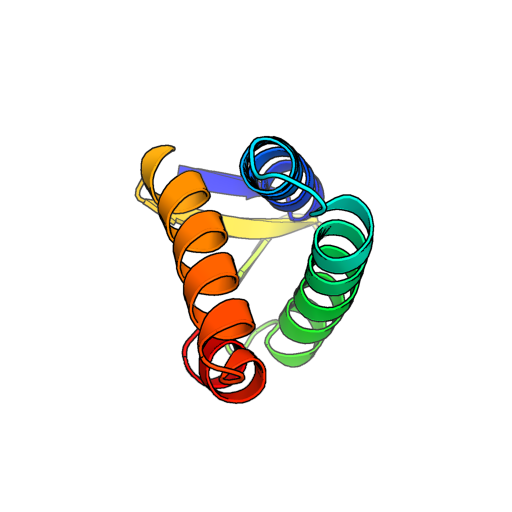EEHHHHHHHHHHHHTTSTT-HHHHHHHHHHHHHHHHHHTTTSTTEEEETTEEEEE-SSSHHHHHHHHHHHHHHHTT-HHHHHHH-